Protein AF-A0A931LK31-F1 (afdb_monomer)

Mean predicted aligned error: 4.64 Å

Radius of gyration: 16.95 Å; Cα contacts (8 Å, |Δi|>4): 17; chains: 1; bounding box: 34×19×39 Å

pLDDT: mean 93.53, std 6.94, range [61.56, 98.25]

Solvent-accessible surface area (backbone atoms only — not comparable to full-atom values): 2888 Å² total; per-residue (Å²): 131,87,82,63,50,76,55,102,88,47,77,47,75,89,83,82,90,85,83,87,78,53,80,92,68,51,90,64,79,44,72,74,53,38,54,64,74,72,109

Structure (mmCIF, N/CA/C/O backbone):
data_AF-A0A931LK31-F1
#
_entry.id   AF-A0A931LK31-F1
#
loop_
_atom_site.group_PDB
_atom_site.id
_atom_site.type_symbol
_atom_site.label_atom_id
_atom_site.label_alt_id
_atom_site.label_comp_id
_atom_site.label_asym_id
_atom_site.label_entity_id
_atom_site.label_seq_id
_atom_site.pdbx_PDB_ins_code
_atom_site.Cartn_x
_atom_site.Cartn_y
_atom_site.Cartn_z
_atom_site.occupancy
_atom_site.B_iso_or_equiv
_atom_site.auth_seq_id
_atom_site.auth_comp_id
_atom_site.auth_asym_id
_atom_site.auth_atom_id
_atom_site.pdbx_PDB_model_num
ATOM 1 N N . MET A 1 1 ? 21.562 -13.665 -10.145 1.00 61.56 1 MET A N 1
ATOM 2 C CA . MET A 1 1 ? 21.593 -12.623 -11.201 1.00 61.56 1 MET A CA 1
ATOM 3 C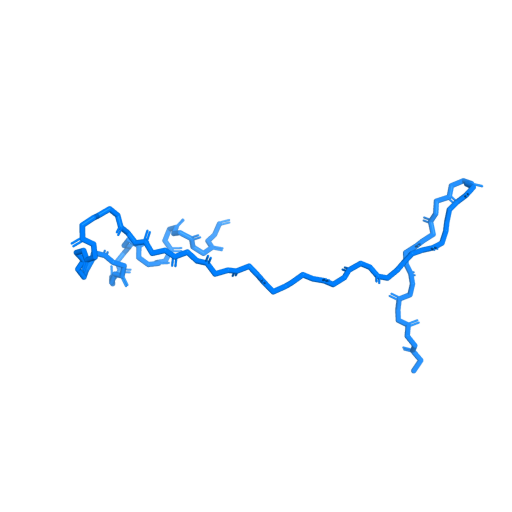 C . MET A 1 1 ? 20.482 -11.610 -10.917 1.00 61.56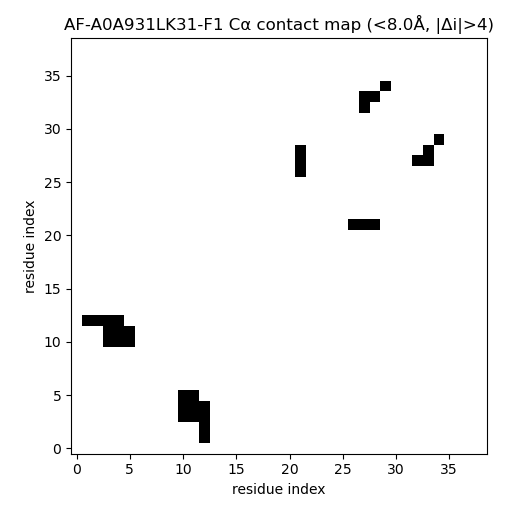 1 MET A C 1
ATOM 5 O O . MET A 1 1 ? 19.352 -12.042 -10.722 1.00 61.56 1 MET A O 1
ATOM 9 N N . ARG A 1 2 ? 20.767 -10.302 -10.785 1.00 71.50 2 ARG A N 1
ATOM 10 C CA . ARG A 1 2 ? 19.719 -9.284 -10.527 1.00 71.50 2 ARG A CA 1
ATOM 11 C C . ARG A 1 2 ? 18.787 -9.173 -11.746 1.00 71.50 2 ARG A C 1
ATOM 13 O O . ARG A 1 2 ? 19.274 -9.026 -12.864 1.00 71.50 2 ARG A O 1
ATOM 20 N N . LYS A 1 3 ? 17.466 -9.254 -11.532 1.00 83.12 3 LYS A N 1
ATOM 21 C CA . LYS A 1 3 ? 16.446 -9.087 -12.582 1.00 83.12 3 LYS A CA 1
ATOM 22 C C . LYS A 1 3 ? 16.247 -7.594 -12.852 1.00 83.12 3 LYS A C 1
ATOM 24 O O . LYS A 1 3 ? 15.495 -6.936 -12.147 1.00 83.12 3 LYS A O 1
ATOM 29 N N . TYR A 1 4 ? 16.955 -7.068 -13.846 1.00 91.25 4 TYR A N 1
ATOM 30 C CA . TYR A 1 4 ? 16.781 -5.688 -14.297 1.00 91.25 4 TYR A CA 1
ATOM 31 C C . TYR A 1 4 ? 15.630 -5.582 -15.289 1.00 91.25 4 TYR A C 1
ATOM 33 O O . TYR A 1 4 ? 15.477 -6.436 -16.163 1.00 91.25 4 TYR A O 1
ATOM 41 N N . ARG A 1 5 ? 14.871 -4.494 -15.190 1.00 92.56 5 ARG A N 1
ATOM 42 C CA . ARG A 1 5 ? 13.875 -4.120 -16.187 1.00 92.56 5 ARG A CA 1
ATOM 43 C C . ARG A 1 5 ? 14.535 -3.202 -17.220 1.00 92.56 5 ARG A C 1
ATOM 45 O O . ARG A 1 5 ? 15.238 -2.260 -16.849 1.00 92.56 5 ARG A O 1
ATOM 52 N N . LEU A 1 6 ? 14.349 -3.521 -18.500 1.00 95.25 6 LEU A N 1
ATOM 53 C CA . LEU A 1 6 ? 14.904 -2.779 -19.635 1.00 95.25 6 LEU A CA 1
ATOM 54 C C . LEU A 1 6 ? 13.787 -2.013 -20.351 1.00 95.25 6 LEU A C 1
ATOM 56 O O . LEU A 1 6 ? 12.690 -2.540 -20.530 1.00 95.25 6 LEU A O 1
ATOM 60 N N . GLY A 1 7 ? 14.072 -0.778 -20.749 1.00 93.38 7 GLY A N 1
ATOM 61 C CA . GLY A 1 7 ? 13.272 0.027 -21.673 1.00 93.38 7 GLY A CA 1
ATOM 62 C C . GLY A 1 7 ? 14.144 0.529 -22.828 1.00 93.38 7 GLY A C 1
ATOM 63 O O . GLY A 1 7 ? 15.341 0.257 -22.845 1.00 93.38 7 GLY A O 1
ATOM 64 N N . ALA A 1 8 ? 13.570 1.293 -23.765 1.00 95.44 8 ALA A N 1
ATOM 65 C CA . ALA A 1 8 ? 14.272 1.764 -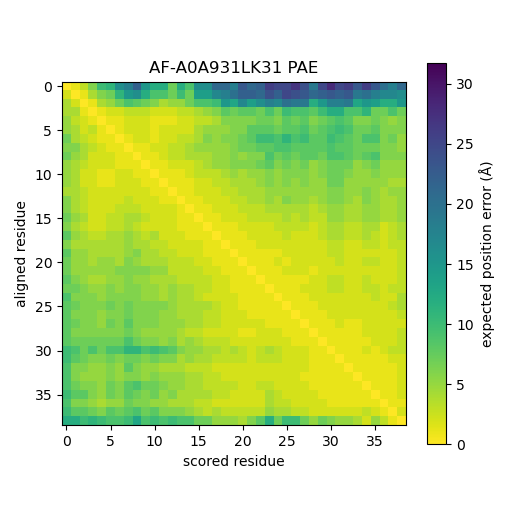24.971 1.00 95.44 8 ALA A CA 1
ATOM 66 C C . ALA A 1 8 ? 15.620 2.460 -24.682 1.00 95.44 8 ALA A C 1
ATOM 68 O O . ALA A 1 8 ? 16.585 2.253 -25.409 1.00 95.44 8 ALA A O 1
ATOM 69 N N . HIS A 1 9 ? 15.710 3.219 -23.582 1.00 95.06 9 HIS A N 1
ATOM 70 C CA . HIS A 1 9 ? 16.942 3.890 -23.144 1.00 95.06 9 HIS A CA 1
ATOM 71 C C . HIS A 1 9 ? 17.161 3.823 -21.624 1.00 95.06 9 HIS A C 1
ATOM 73 O O . HIS A 1 9 ? 17.812 4.690 -21.047 1.00 95.06 9 HIS A O 1
ATOM 79 N N . THR A 1 10 ? 16.595 2.825 -20.934 1.00 95.00 10 THR A N 1
ATOM 80 C CA . THR A 1 10 ? 16.716 2.719 -19.468 1.00 95.00 10 THR A CA 1
ATOM 81 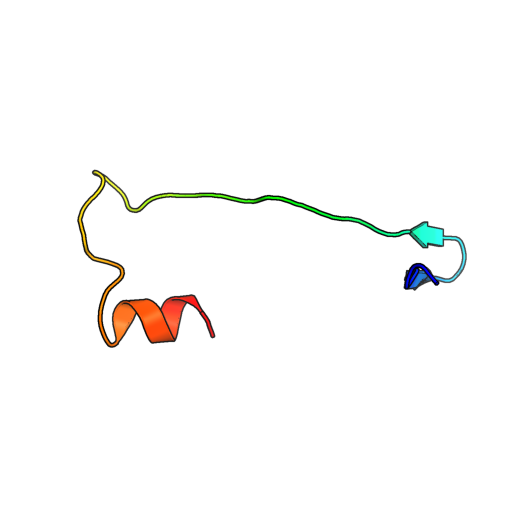C C . THR A 1 10 ? 16.948 1.286 -18.999 1.00 95.00 10 THR A C 1
ATOM 83 O O . THR A 1 10 ? 16.419 0.328 -19.558 1.00 95.00 10 THR A O 1
ATOM 86 N N . LYS A 1 11 ? 17.726 1.140 -17.921 1.00 95.50 11 LYS A N 1
ATOM 87 C CA . LYS A 1 11 ? 17.946 -0.118 -17.199 1.00 95.50 11 LYS A CA 1
ATOM 88 C C . LYS A 1 11 ? 17.857 0.155 -15.706 1.00 95.50 11 LYS A C 1
ATOM 90 O O . LYS A 1 11 ? 18.648 0.934 -15.184 1.00 95.50 11 LYS A O 1
ATOM 95 N N . HIS A 1 12 ? 16.908 -0.473 -15.023 1.00 93.81 12 HIS A N 1
ATOM 96 C CA . HIS A 1 12 ? 16.653 -0.179 -13.613 1.00 93.81 12 HIS A CA 1
ATOM 97 C C . HIS A 1 12 ? 16.227 -1.415 -12.812 1.00 93.81 12 HIS A C 1
ATOM 99 O O . HIS A 1 12 ? 15.698 -2.387 -13.352 1.00 93.81 12 HIS A O 1
ATOM 105 N N . ASP A 1 13 ? 16.498 -1.365 -11.509 1.00 93.62 13 ASP A N 1
ATOM 106 C CA . ASP A 1 13 ? 16.034 -2.302 -10.479 1.00 93.62 13 ASP A CA 1
ATOM 107 C C . ASP A 1 13 ? 15.567 -1.451 -9.288 1.00 93.62 13 ASP A C 1
ATOM 109 O O . ASP A 1 13 ? 16.356 -1.111 -8.407 1.00 93.62 13 ASP A O 1
ATOM 113 N N . LEU A 1 14 ? 14.311 -0.995 -9.338 1.00 92.19 14 LEU A N 1
ATOM 114 C CA . LEU A 1 14 ? 13.739 -0.073 -8.354 1.00 92.19 14 LEU A CA 1
ATOM 115 C C . LEU A 1 14 ? 13.044 -0.873 -7.250 1.00 92.19 14 LEU A C 1
ATOM 117 O O . LEU A 1 14 ? 12.079 -1.588 -7.517 1.00 92.19 14 LEU A O 1
ATOM 121 N N . LYS A 1 15 ? 13.524 -0.743 -6.011 1.00 92.94 15 LYS A N 1
ATOM 122 C CA . LYS A 1 15 ? 12.979 -1.429 -4.829 1.00 92.94 15 LYS A CA 1
ATOM 123 C C . LYS A 1 15 ? 12.499 -0.401 -3.826 1.00 92.94 15 LYS A C 1
ATOM 125 O O . LYS A 1 15 ? 13.214 0.557 -3.546 1.00 92.94 15 LYS A O 1
ATOM 130 N N . VAL A 1 16 ? 11.309 -0.619 -3.277 1.00 95.44 16 VAL A N 1
ATOM 131 C CA . VAL A 1 16 ? 10.686 0.297 -2.319 1.00 95.44 16 VAL A CA 1
ATOM 132 C C . VAL A 1 16 ? 10.171 -0.498 -1.127 1.00 95.44 16 VAL A C 1
ATOM 134 O O . VAL A 1 16 ? 9.572 -1.557 -1.301 1.00 95.44 16 VAL A O 1
ATOM 137 N N . HIS A 1 17 ? 10.392 0.031 0.076 1.00 96.88 17 HIS A N 1
ATOM 138 C CA . HIS A 1 17 ? 9.744 -0.435 1.297 1.00 96.88 17 HIS A 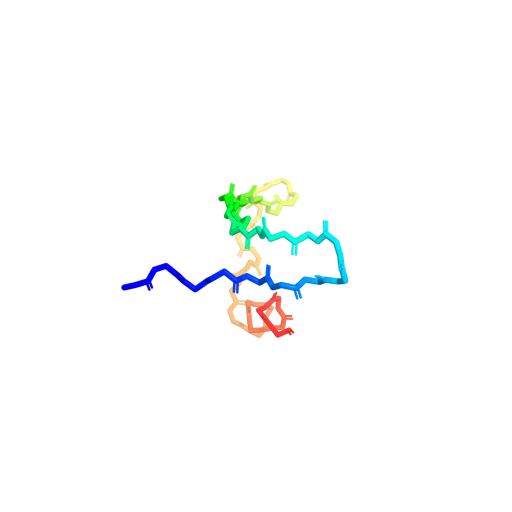CA 1
ATOM 139 C C . HIS A 1 17 ? 8.700 0.602 1.711 1.00 96.88 17 HIS A C 1
ATOM 141 O O . HIS A 1 17 ? 9.029 1.629 2.300 1.00 96.88 17 HIS A O 1
ATOM 147 N N . LEU A 1 18 ? 7.448 0.357 1.326 1.00 95.69 18 LEU A N 1
ATOM 148 C CA . LEU A 1 18 ? 6.324 1.238 1.618 1.00 95.69 18 LEU A CA 1
ATOM 149 C C . LEU A 1 18 ? 5.496 0.644 2.759 1.00 95.69 18 LEU A C 1
ATOM 151 O O . LEU A 1 18 ? 5.053 -0.498 2.670 1.00 95.69 18 LEU A O 1
ATOM 155 N N . ILE A 1 19 ? 5.272 1.435 3.807 1.00 96.56 19 ILE A N 1
ATOM 156 C CA . ILE A 1 19 ? 4.450 1.068 4.963 1.00 96.56 19 ILE A CA 1
ATOM 157 C C . ILE A 1 19 ? 3.421 2.174 5.188 1.00 96.56 19 ILE A C 1
ATOM 159 O O . ILE A 1 19 ? 3.749 3.358 5.111 1.00 96.56 19 ILE A O 1
ATOM 163 N N . TRP A 1 20 ? 2.187 1.794 5.508 1.00 96.94 20 TRP A N 1
ATOM 164 C CA . TRP A 1 20 ? 1.144 2.718 5.944 1.00 96.94 20 TRP A CA 1
ATOM 165 C C . TRP A 1 20 ? 0.258 2.078 7.015 1.00 96.94 20 TRP A C 1
ATOM 167 O O . TRP A 1 20 ? 0.340 0.881 7.286 1.00 96.94 20 TRP A O 1
ATOM 177 N N . ILE A 1 21 ? -0.603 2.894 7.626 1.00 96.88 21 ILE A N 1
ATOM 178 C CA . ILE A 1 21 ? -1.555 2.468 8.656 1.00 96.88 21 ILE A CA 1
ATOM 179 C C . ILE A 1 21 ? -2.962 3.017 8.374 1.00 96.88 21 ILE A C 1
ATOM 181 O O . ILE A 1 21 ? -3.094 4.054 7.719 1.00 96.88 21 ILE A O 1
ATOM 185 N N . PRO A 1 22 ? -4.028 2.374 8.887 1.00 97.19 22 PRO A N 1
ATOM 186 C CA . PRO A 1 22 ? -5.382 2.910 8.808 1.00 97.19 22 PRO A CA 1
ATOM 187 C C . PRO A 1 22 ? -5.539 4.226 9.570 1.00 97.19 22 PRO A C 1
ATOM 189 O O . PRO A 1 22 ? -4.879 4.468 10.589 1.00 97.19 22 PRO A O 1
ATOM 192 N N . LYS A 1 23 ? -6.494 5.051 9.129 1.00 97.81 23 LYS A N 1
ATOM 193 C CA . LYS A 1 23 ? -6.875 6.277 9.841 1.00 97.81 23 LYS A CA 1
ATOM 194 C C . LYS A 1 23 ? -7.232 5.948 11.297 1.00 97.81 23 LYS A C 1
ATOM 196 O O . LYS A 1 23 ? -7.973 5.002 11.564 1.00 97.81 23 LYS A O 1
ATOM 201 N N . TYR A 1 24 ? -6.695 6.732 12.231 1.00 98.25 24 TYR A N 1
ATOM 202 C CA . TYR A 1 24 ? -6.842 6.536 13.682 1.00 98.25 24 TYR A CA 1
ATOM 203 C C . TYR A 1 24 ? -6.326 5.186 14.218 1.00 98.25 24 TYR A C 1
ATOM 205 O O . TYR A 1 24 ? -6.714 4.791 15.312 1.00 98.25 24 TYR A O 1
ATOM 213 N N . ARG A 1 25 ? -5.476 4.464 13.467 1.00 95.81 25 ARG A N 1
ATOM 214 C CA . ARG A 1 25 ? -4.931 3.143 13.851 1.00 95.81 25 ARG A CA 1
ATOM 215 C C . ARG A 1 25 ? -6.006 2.102 14.190 1.00 95.81 25 ARG A C 1
ATOM 217 O O . ARG A 1 25 ? -5.758 1.183 14.965 1.00 95.81 25 ARG A O 1
ATOM 224 N N . LYS A 1 26 ? -7.208 2.232 13.621 1.00 97.12 26 LYS A N 1
ATOM 225 C CA . LYS A 1 26 ? -8.277 1.257 13.859 1.00 97.12 26 LYS A CA 1
ATOM 226 C C . LYS A 1 26 ? -7.859 -0.122 13.319 1.00 97.12 26 LYS A C 1
ATOM 228 O O . LYS A 1 26 ? -7.328 -0.174 12.206 1.00 97.12 26 LYS A O 1
ATOM 233 N N . PRO A 1 27 ? -8.143 -1.229 14.030 1.00 96.50 27 PRO A N 1
ATOM 234 C CA . PRO A 1 27 ? -7.779 -2.583 13.604 1.00 96.50 27 PRO A CA 1
ATOM 235 C C . PRO A 1 27 ? -8.745 -3.122 12.529 1.00 96.50 27 PRO A C 1
ATOM 237 O O . PRO A 1 27 ? -9.354 -4.173 12.684 1.00 96.50 27 PRO A O 1
ATOM 240 N N . VAL A 1 28 ? -8.931 -2.370 11.440 1.00 96.69 28 VAL A N 1
ATOM 241 C CA . VAL A 1 28 ? -9.913 -2.669 10.377 1.00 96.69 28 VAL A CA 1
ATOM 242 C C . VAL A 1 28 ? -9.360 -3.550 9.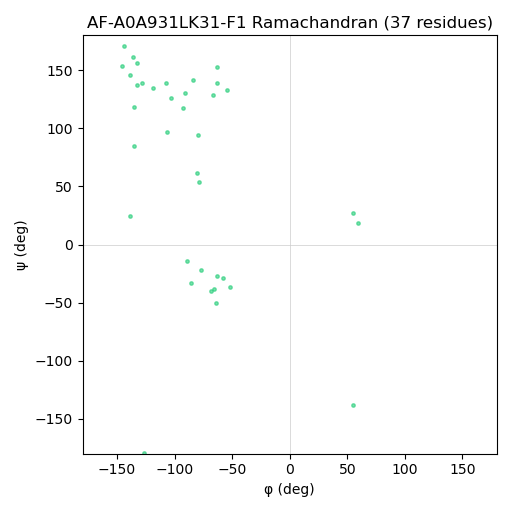257 1.00 96.69 28 VAL A C 1
ATOM 244 O O . VAL A 1 28 ? -10.129 -4.068 8.455 1.00 96.69 28 VAL A O 1
ATOM 247 N N . LEU A 1 29 ? -8.037 -3.722 9.179 1.00 96.56 29 LEU A N 1
ATOM 248 C CA . LEU A 1 29 ? -7.369 -4.552 8.170 1.00 96.56 29 LEU A CA 1
ATOM 249 C C . LEU A 1 29 ? -7.416 -6.034 8.564 1.00 96.56 29 LEU A C 1
ATOM 251 O O . LEU A 1 29 ? -6.387 -6.663 8.795 1.00 96.56 29 LEU A O 1
ATOM 255 N N . VAL A 1 30 ? -8.625 -6.582 8.670 1.00 96.69 30 VAL A N 1
ATOM 256 C CA . VAL A 1 30 ? -8.886 -7.983 9.029 1.00 96.69 30 VAL A CA 1
ATOM 257 C C . VAL A 1 30 ? -9.963 -8.585 8.120 1.00 96.69 30 VAL A C 1
ATOM 259 O O . VAL A 1 30 ? -10.722 -7.859 7.473 1.00 96.69 30 VAL A O 1
ATOM 262 N N . GLY A 1 31 ? -10.035 -9.918 8.058 1.00 96.31 31 GLY A N 1
ATOM 263 C CA . GLY A 1 31 ? -11.088 -10.640 7.335 1.00 96.31 31 GLY A CA 1
ATOM 264 C C . GLY A 1 31 ? -11.219 -10.225 5.856 1.00 96.31 31 GLY A C 1
ATOM 265 O O . GLY A 1 31 ? -10.202 -10.014 5.190 1.00 96.31 31 GLY A O 1
ATOM 266 N N . PRO A 1 32 ? -12.450 -10.064 5.329 1.00 97.25 32 PRO A N 1
ATOM 267 C CA . PRO A 1 32 ? -12.680 -9.675 3.932 1.00 97.25 32 PRO A CA 1
ATOM 268 C C . PRO A 1 32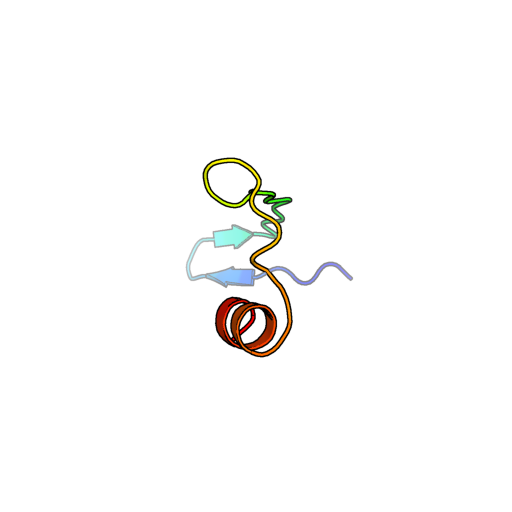 ? -12.041 -8.338 3.531 1.00 97.25 32 PRO A C 1
ATOM 270 O O . PRO A 1 32 ? -11.664 -8.152 2.376 1.00 97.25 32 PRO A O 1
ATOM 273 N N . VAL A 1 33 ? -11.887 -7.403 4.479 1.00 96.12 33 VAL A N 1
ATOM 274 C CA . VAL A 1 33 ? -11.253 -6.101 4.216 1.00 96.12 33 VAL A CA 1
ATOM 275 C C . VAL A 1 33 ? -9.765 -6.276 3.922 1.00 96.12 33 VAL A C 1
ATOM 277 O O . VAL 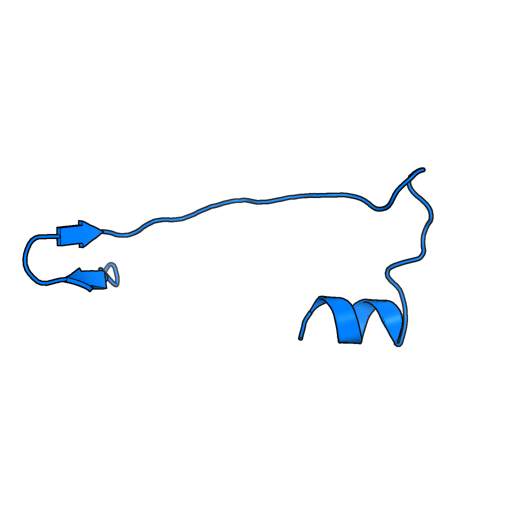A 1 33 ? -9.257 -5.630 3.011 1.00 96.12 33 VAL A O 1
ATOM 280 N N . ALA A 1 34 ? -9.079 -7.170 4.641 1.00 96.44 34 ALA A N 1
ATOM 281 C CA . ALA A 1 34 ? -7.668 -7.464 4.395 1.00 96.44 34 ALA A CA 1
ATOM 282 C C . ALA A 1 34 ? -7.441 -8.128 3.029 1.00 96.44 34 ALA A C 1
ATOM 284 O O . ALA A 1 34 ? -6.470 -7.799 2.352 1.00 96.44 34 ALA A O 1
ATOM 285 N N . LEU A 1 35 ? -8.345 -9.023 2.610 1.00 96.69 35 LEU A N 1
ATOM 286 C CA . LEU A 1 35 ? -8.262 -9.684 1.303 1.00 96.69 35 LEU A CA 1
ATOM 287 C C . LEU A 1 35 ? -8.405 -8.667 0.164 1.00 96.69 35 LEU A C 1
ATOM 289 O 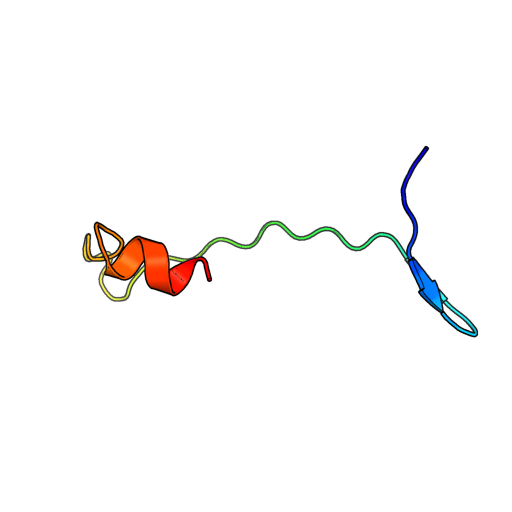O . LEU A 1 35 ? -7.519 -8.568 -0.675 1.00 96.69 35 LEU A O 1
ATOM 293 N N . ARG A 1 36 ? -9.441 -7.820 0.216 1.00 96.12 36 ARG A N 1
ATOM 294 C CA . ARG A 1 36 ? -9.702 -6.796 -0.810 1.00 96.12 36 ARG A CA 1
ATOM 295 C C . ARG A 1 36 ? -8.602 -5.735 -0.931 1.00 96.12 36 ARG A C 1
ATOM 297 O O . ARG A 1 36 ? -8.481 -5.116 -1.972 1.00 96.12 36 ARG A O 1
ATOM 304 N N . VAL A 1 37 ? -7.855 -5.457 0.139 1.00 95.06 37 VAL A N 1
ATOM 305 C CA . VAL A 1 37 ? -6.745 -4.482 0.111 1.00 95.06 37 VAL A CA 1
ATOM 306 C C . VAL A 1 37 ? -5.491 -5.059 -0.558 1.00 95.06 37 VAL A C 1
ATOM 308 O O . VAL A 1 37 ? -4.629 -4.294 -0.985 1.00 95.06 37 VAL A O 1
ATOM 311 N N . ARG A 1 38 ? -5.362 -6.390 -0.612 1.00 90.56 38 ARG A N 1
ATOM 312 C CA . ARG A 1 38 ? -4.209 -7.074 -1.206 1.00 90.56 38 ARG A CA 1
ATOM 313 C C . ARG A 1 38 ? -4.348 -7.262 -2.720 1.00 90.56 38 ARG A C 1
ATOM 315 O O . ARG A 1 38 ? -3.320 -7.295 -3.392 1.00 90.56 38 ARG A O 1
ATOM 322 N N . ASP A 1 39 ? -5.576 -7.448 -3.193 1.00 89.81 39 ASP A N 1
ATOM 323 C CA . ASP A 1 39 ? -5.914 -7.656 -4.606 1.00 89.81 39 ASP A CA 1
ATOM 324 C C . ASP A 1 39 ? -5.892 -6.331 -5.393 1.00 89.81 39 ASP A C 1
ATOM 326 O O . ASP A 1 39 ? -5.399 -6.348 -6.544 1.00 89.81 39 ASP A O 1
#

Sequence (39 aa):
MRKYRLGAHTKHDLKVHLIWIPKYRKPVLVGPVALRVRD

Foldseek 3Di:
DQDWDDDPPDTDDDDDDDDDADDVNPPPCDDPNVVVVVD

Secondary structure (DSSP, 8-state):
----EEETTEEE----------GGG-S--SHHHHHHHH-